Protein AF-E4V4R5-F1 (afdb_monomer)

Organism: Arthroderma gypseum (strain ATCC MYA-4604 / CBS 118893) (NCBI:txid535722)

pLDDT: mean 82.88, std 15.58, range [41.16, 97.81]

Nearest PDB structures (foldseek):
  3h6r-assembly3_B-2  TM=6.972E-01  e=1.744E-03  Clitocybe nebularis
  2y9x-assembly4_H  TM=7.126E-01  e=3.060E-03  Agaricus bisporus
  8ae4-assembly1_B  TM=6.959E-01  e=7.679E-03  Clitocybe nebularis
  5eha-assembly1_A  TM=6.562E-01  e=2.135E-02  Agaricus bisporus

Secondary structure (DSSP, 8-state):
--HHHHHHHHHHHHHHHHHT--EEEEEEETTT-PEEEE--TT--BEEEE--S--EEEEEESSTTT--EEEEEEEETTTTEEEEEE-SS--TTPBPEEESS-PPPEEEEEEETTEEEEEES--S-TTS-EEEEEEE-S-SSS--EEEEEEETTSSB--EEEEE-----

Sequence (167 aa):
MRVLLAFAFLASFASAAVESLHGPFTINSVVYGENMTLAGSNDEQIKFIGTTDSYWIIQSVARDAKPWHTIEKYSRITQQSHYINFKEHKAGEPATISTGAGSIFEFEYAGFAIFRFASIDHPDLKTKLYWTVKNNGTESQPDLYLALEPEGVGYQIFTVFNRPVIP

Radius of gyration: 16.15 Å; Cα contacts (8 Å, |Δi|>4): 374; chains: 1; bounding box: 38×58×41 Å

Foldseek 3Di:
DVVVVVVVVVVVCFVVVLLPQFFKKWKAQPVVRFTWDAPDDPGQFIWTHNDPPRIWGWDDPDRPPASKTWIWDQDPVVRFIWTWAFDQLDAPTFIGTDRPDHFMWGWGDPDPQKTWTWGPPHPDPVFTWTWAWDFPDDP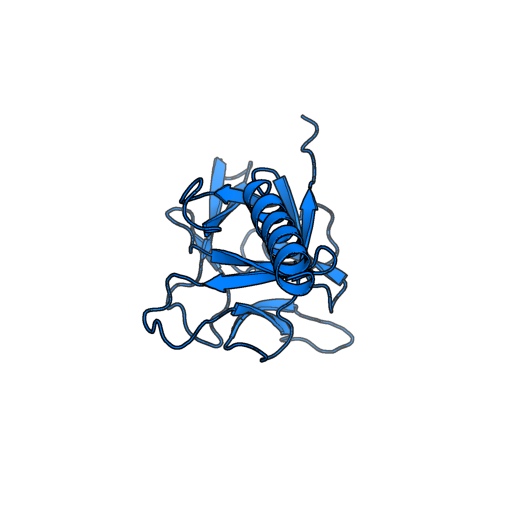VDTTTGIDTHTPPPHGGIIHIGDDDDDD

Solvent-accessible surface area (backbone atoms only — not comparable to full-atom values): 9209 Å² total; per-residue (Å²): 128,72,68,63,56,56,54,54,53,54,52,49,53,46,50,54,60,51,77,63,55,64,44,45,25,33,42,27,36,65,86,78,71,22,26,39,31,71,62,52,99,86,41,57,38,37,25,44,44,86,60,91,82,24,63,31,37,32,40,67,74,38,80,97,76,51,60,32,28,34,46,31,36,77,38,83,87,80,72,42,52,35,14,45,26,54,94,82,52,44,73,75,40,61,34,32,58,28,75,83,66,47,44,46,27,37,60,41,70,72,54,97,72,29,33,32,39,30,47,68,75,33,87,53,88,88,59,61,32,25,45,19,56,44,68,83,45,48,94,92,54,66,43,35,30,39,24,28,24,49,81,90,52,78,49,43,50,27,34,73,43,83,43,84,80,78,131

Mean predicted aligned error: 7.84 Å

Structure (mmCIF, N/CA/C/O backbone):
data_AF-E4V4R5-F1
#
_entry.id   AF-E4V4R5-F1
#
loop_
_atom_site.group_PDB
_atom_site.id
_atom_site.type_symbol
_atom_site.label_atom_id
_atom_site.label_alt_id
_atom_site.label_comp_id
_atom_site.label_asym_id
_atom_site.label_entity_id
_atom_site.label_seq_id
_atom_site.pdbx_PDB_ins_code
_atom_site.Cartn_x
_atom_site.Cartn_y
_atom_site.Cartn_z
_atom_site.occupancy
_atom_site.B_iso_or_equiv
_atom_site.auth_seq_id
_atom_site.auth_comp_id
_atom_site.auth_asym_id
_atom_site.auth_atom_id
_atom_site.pdbx_PDB_model_num
ATOM 1 N N . MET A 1 1 ? -1.072 -38.646 1.763 1.00 42.41 1 MET A N 1
ATOM 2 C CA . MET A 1 1 ? 0.086 -37.952 1.149 1.00 42.41 1 MET A CA 1
ATOM 3 C C . MET A 1 1 ? -0.212 -37.269 -0.203 1.00 42.41 1 MET A C 1
ATOM 5 O O . MET A 1 1 ? 0.713 -36.784 -0.830 1.00 42.41 1 MET A O 1
ATOM 9 N N . ARG A 1 2 ? -1.476 -37.164 -0.663 1.00 41.16 2 ARG A N 1
ATOM 10 C CA . ARG A 1 2 ? -1.838 -36.376 -1.869 1.00 41.16 2 ARG A CA 1
ATOM 11 C C . ARG A 1 2 ? -2.207 -34.918 -1.564 1.00 41.16 2 ARG A C 1
ATOM 13 O O . ARG A 1 2 ? -2.018 -34.051 -2.401 1.00 41.16 2 ARG A O 1
ATOM 20 N N . VAL A 1 3 ? -2.670 -34.654 -0.343 1.00 49.44 3 VAL A N 1
ATOM 21 C CA . VAL A 1 3 ? -3.079 -33.316 0.114 1.00 49.44 3 VAL A CA 1
ATOM 22 C C . VAL A 1 3 ? -1.869 -32.388 0.309 1.00 49.44 3 VAL A C 1
ATOM 24 O O . VAL A 1 3 ? -1.905 -31.248 -0.131 1.00 49.44 3 VAL A O 1
ATOM 27 N N . LEU A 1 4 ? -0.754 -32.889 0.857 1.00 43.44 4 LEU A N 1
ATOM 28 C CA . LEU A 1 4 ? 0.465 -32.096 1.099 1.00 43.44 4 LEU A CA 1
ATOM 29 C C . LEU A 1 4 ? 1.134 -31.567 -0.183 1.00 43.44 4 LEU A C 1
ATOM 31 O O . LEU A 1 4 ? 1.706 -30.482 -0.160 1.00 43.44 4 LEU A O 1
ATOM 35 N N . LEU A 1 5 ? 1.036 -32.293 -1.304 1.00 43.94 5 LEU A N 1
ATOM 36 C CA . LEU A 1 5 ? 1.638 -31.861 -2.570 1.00 43.94 5 LEU A CA 1
ATOM 37 C C . LEU A 1 5 ? 0.901 -30.654 -3.173 1.00 43.94 5 LEU A C 1
ATOM 39 O O . LEU A 1 5 ? 1.538 -29.749 -3.699 1.00 43.94 5 LEU A O 1
ATOM 43 N N . ALA A 1 6 ? -0.431 -30.617 -3.058 1.00 42.81 6 ALA A N 1
ATOM 44 C CA . ALA A 1 6 ? -1.233 -29.499 -3.553 1.00 42.81 6 ALA A CA 1
ATOM 45 C C . ALA A 1 6 ? -0.939 -28.205 -2.776 1.00 42.81 6 ALA A C 1
ATOM 47 O O . ALA A 1 6 ? -0.777 -27.153 -3.388 1.00 42.81 6 ALA A O 1
ATOM 48 N N . PHE A 1 7 ? -0.788 -28.294 -1.449 1.00 48.12 7 PHE A N 1
ATOM 49 C CA . PHE A 1 7 ? -0.413 -27.148 -0.613 1.00 48.12 7 PHE A CA 1
ATOM 50 C C . PHE A 1 7 ? 0.985 -26.610 -0.937 1.00 48.12 7 PHE A C 1
ATOM 52 O O . PHE A 1 7 ? 1.157 -25.398 -1.014 1.00 48.12 7 PHE A O 1
ATOM 59 N N . ALA A 1 8 ? 1.964 -27.486 -1.185 1.00 47.75 8 ALA A N 1
ATOM 60 C CA . ALA A 1 8 ? 3.309 -27.062 -1.573 1.00 47.75 8 ALA A CA 1
ATOM 61 C C . ALA A 1 8 ? 3.316 -26.320 -2.924 1.00 47.75 8 ALA A C 1
ATOM 63 O O . ALA A 1 8 ? 3.947 -25.271 -3.050 1.00 47.75 8 ALA A O 1
ATOM 64 N N . PHE A 1 9 ? 2.561 -26.811 -3.914 1.00 43.81 9 PHE A N 1
ATOM 65 C CA . PHE A 1 9 ? 2.410 -26.129 -5.204 1.00 43.81 9 PHE A CA 1
ATOM 66 C C . PHE A 1 9 ? 1.711 -24.768 -5.062 1.00 43.81 9 PHE A C 1
ATOM 68 O O . PHE A 1 9 ? 2.223 -23.776 -5.570 1.00 43.81 9 PHE A O 1
ATOM 75 N N . LEU A 1 10 ? 0.597 -24.684 -4.326 1.00 44.56 10 LEU A N 1
ATOM 76 C CA . LEU A 1 10 ? -0.119 -23.421 -4.079 1.00 44.56 10 LEU A CA 1
ATOM 77 C C . LEU A 1 10 ? 0.741 -22.384 -3.337 1.00 44.56 10 LEU A C 1
ATOM 79 O O . LEU A 1 10 ? 0.741 -21.214 -3.714 1.00 44.56 10 LEU A O 1
ATOM 83 N N . ALA A 1 11 ? 1.518 -22.811 -2.338 1.00 49.47 11 ALA A N 1
ATOM 84 C CA . ALA A 1 11 ? 2.440 -21.933 -1.619 1.00 49.47 11 ALA A CA 1
ATOM 85 C C . ALA A 1 11 ? 3.574 -21.406 -2.520 1.00 49.47 11 ALA A C 1
ATOM 87 O O . ALA A 1 11 ? 3.983 -20.255 -2.386 1.00 49.47 11 ALA A O 1
ATOM 88 N N . SER A 1 12 ? 4.033 -22.215 -3.481 1.00 44.81 12 SER A N 1
ATOM 89 C CA . SER A 1 12 ? 5.073 -21.819 -4.440 1.00 44.81 12 SER A CA 1
ATOM 90 C C . SER A 1 12 ? 4.582 -20.727 -5.394 1.00 44.81 12 SER A C 1
ATOM 92 O O . SER A 1 12 ? 5.313 -19.781 -5.672 1.00 44.81 12 SER A O 1
ATOM 94 N N . PHE A 1 13 ? 3.326 -20.807 -5.850 1.00 50.75 13 PHE A N 1
ATOM 95 C CA . PHE A 1 13 ? 2.728 -19.755 -6.681 1.00 50.75 13 PHE A CA 1
ATOM 96 C C . PHE A 1 13 ? 2.506 -18.453 -5.907 1.00 50.75 13 PHE A C 1
ATOM 98 O O . PHE A 1 13 ? 2.695 -17.383 -6.477 1.00 50.75 13 PHE A O 1
ATOM 105 N N . ALA A 1 14 ? 2.150 -18.531 -4.620 1.00 53.12 14 ALA A N 1
ATOM 106 C CA . ALA A 1 14 ? 2.009 -17.350 -3.772 1.00 53.12 14 ALA A CA 1
ATOM 107 C C . ALA A 1 14 ? 3.359 -16.645 -3.529 1.00 53.12 14 ALA A C 1
ATOM 109 O O . ALA A 1 14 ? 3.422 -15.425 -3.650 1.00 53.12 14 ALA A O 1
ATOM 110 N N . SER A 1 15 ? 4.440 -17.395 -3.261 1.00 54.03 15 SER A N 1
ATOM 111 C CA . SER A 1 15 ? 5.792 -16.824 -3.088 1.00 54.03 15 SER A CA 1
ATOM 112 C C . SER A 1 15 ? 6.318 -16.218 -4.391 1.00 54.03 15 SER A C 1
ATOM 114 O O . SER A 1 15 ? 6.706 -15.054 -4.421 1.00 54.03 15 SER A O 1
ATOM 116 N N . ALA A 1 16 ? 6.235 -16.962 -5.500 1.00 55.34 16 ALA A N 1
ATOM 117 C CA . ALA A 1 16 ? 6.734 -16.511 -6.799 1.00 55.34 16 ALA A CA 1
ATOM 118 C C . ALA A 1 16 ? 5.969 -15.292 -7.344 1.00 55.34 16 ALA A C 1
ATOM 120 O O . ALA A 1 16 ? 6.565 -14.411 -7.966 1.00 55.34 16 ALA A O 1
ATOM 121 N N . ALA A 1 17 ? 4.654 -15.215 -7.100 1.00 57.25 17 ALA A N 1
ATOM 122 C CA . ALA A 1 17 ? 3.860 -14.052 -7.484 1.00 57.25 17 ALA A CA 1
ATOM 123 C C . ALA A 1 17 ? 4.368 -12.778 -6.800 1.00 57.25 17 ALA A C 1
ATOM 125 O O . ALA A 1 17 ? 4.418 -11.734 -7.443 1.00 57.25 17 ALA A O 1
ATOM 126 N N . VAL A 1 18 ? 4.786 -12.869 -5.536 1.00 57.84 18 VAL A N 1
ATOM 127 C CA . VAL A 1 18 ? 5.249 -11.715 -4.761 1.00 57.84 18 VAL A CA 1
ATOM 128 C C . VAL A 1 18 ? 6.723 -11.389 -5.024 1.00 57.84 18 VAL A C 1
ATOM 130 O O . VAL A 1 18 ? 7.055 -10.220 -5.181 1.00 57.84 18 VAL A O 1
ATOM 133 N N . GLU A 1 19 ? 7.593 -12.391 -5.175 1.00 57.31 19 GLU A N 1
ATOM 134 C CA . GLU A 1 19 ? 9.016 -12.205 -5.529 1.00 57.31 19 GLU A CA 1
ATOM 135 C C . GLU A 1 19 ? 9.209 -11.502 -6.886 1.00 57.31 19 GLU A C 1
ATOM 137 O O . GLU A 1 19 ? 10.232 -10.861 -7.124 1.00 57.31 19 GLU A O 1
ATOM 142 N N . SER A 1 20 ? 8.208 -11.573 -7.770 1.00 63.12 20 SER A N 1
ATOM 143 C CA . SER A 1 20 ? 8.215 -10.896 -9.073 1.00 63.12 20 SER A CA 1
ATOM 144 C C . SER A 1 20 ? 7.746 -9.430 -9.049 1.00 63.12 20 SER A C 1
ATOM 146 O O . SER A 1 20 ? 7.795 -8.760 -10.084 1.00 63.12 20 SER A O 1
ATOM 148 N N . LEU A 1 21 ? 7.308 -8.900 -7.898 1.00 73.75 21 LEU A N 1
ATOM 149 C CA . LEU A 1 21 ? 6.786 -7.532 -7.773 1.00 73.75 21 LEU A CA 1
ATOM 150 C C . LEU A 1 21 ? 7.909 -6.511 -7.588 1.00 73.75 21 LEU A C 1
ATOM 152 O O . LEU A 1 21 ? 8.061 -5.875 -6.547 1.00 73.75 21 LEU A O 1
ATOM 156 N N . HIS A 1 22 ? 8.691 -6.327 -8.647 1.00 82.88 22 HIS A N 1
ATOM 157 C CA . HIS A 1 22 ? 9.680 -5.264 -8.735 1.00 82.88 22 HIS A CA 1
ATOM 158 C C . HIS A 1 22 ? 9.496 -4.453 -10.017 1.00 82.88 22 HIS A C 1
ATOM 160 O O . HIS A 1 22 ? 9.482 -5.011 -11.114 1.00 82.88 22 HIS A O 1
ATOM 166 N N . GLY A 1 23 ? 9.364 -3.132 -9.879 1.00 87.56 23 GLY A N 1
ATOM 167 C CA . GLY A 1 23 ? 9.203 -2.217 -11.010 1.00 87.56 23 GLY A CA 1
ATOM 168 C C . GLY A 1 23 ? 7.894 -1.420 -10.982 1.00 87.56 23 GLY A C 1
ATOM 169 O O . GLY A 1 23 ? 7.338 -1.207 -9.906 1.00 87.56 23 GLY A O 1
ATOM 170 N N . PRO A 1 24 ? 7.438 -0.910 -12.139 1.00 90.25 24 PRO A N 1
ATOM 171 C CA . PRO A 1 24 ? 6.273 -0.038 -12.231 1.00 90.25 24 PRO A CA 1
ATOM 172 C C . PRO A 1 24 ? 4.954 -0.820 -12.253 1.00 90.25 24 PRO A C 1
ATOM 174 O O . PRO A 1 24 ? 4.710 -1.640 -13.137 1.00 90.25 24 PRO A O 1
ATOM 177 N N . PHE A 1 25 ? 4.062 -0.508 -11.317 1.00 91.25 25 PHE A N 1
ATOM 178 C CA . PHE A 1 25 ? 2.751 -1.135 -11.195 1.00 91.25 25 PHE A CA 1
ATOM 179 C C . PHE A 1 25 ? 1.646 -0.114 -10.955 1.00 91.25 25 PHE A C 1
ATOM 181 O O . PHE A 1 25 ? 1.844 0.901 -10.294 1.00 91.25 25 PHE A O 1
ATOM 188 N N . THR A 1 26 ? 0.449 -0.416 -11.443 1.00 91.75 26 THR A N 1
ATOM 189 C CA . THR A 1 26 ? -0.783 0.220 -10.977 1.00 91.75 26 THR A CA 1
ATOM 190 C C . THR A 1 26 ? -1.372 -0.617 -9.852 1.00 91.75 26 THR A C 1
ATOM 192 O O . THR A 1 26 ? -1.497 -1.834 -9.986 1.00 91.75 26 THR A O 1
ATOM 195 N N . ILE A 1 27 ? -1.745 0.042 -8.757 1.00 93.94 27 ILE A N 1
ATOM 196 C CA . ILE A 1 27 ? -2.428 -0.577 -7.619 1.00 93.94 27 ILE A CA 1
ATOM 197 C C . ILE A 1 27 ? -3.877 -0.101 -7.636 1.00 93.94 27 ILE A C 1
ATOM 199 O O . ILE A 1 27 ? -4.134 1.101 -7.677 1.00 93.94 27 ILE A O 1
ATOM 203 N N . ASN A 1 28 ? -4.818 -1.036 -7.629 1.00 94.56 28 ASN A N 1
ATOM 204 C CA . ASN A 1 28 ? -6.241 -0.758 -7.780 1.00 94.56 28 ASN A CA 1
ATOM 205 C C . ASN A 1 28 ? -7.032 -1.329 -6.602 1.00 94.56 28 ASN A C 1
ATOM 207 O O . ASN A 1 28 ? -6.764 -2.444 -6.150 1.00 94.56 28 ASN A O 1
ATOM 211 N N . SER A 1 29 ? -8.007 -0.567 -6.106 1.00 94.50 29 SER A N 1
ATOM 212 C CA . SER A 1 29 ? -8.966 -1.073 -5.128 1.00 94.50 29 SER A CA 1
ATOM 213 C C . SER A 1 29 ? -9.963 -1.991 -5.823 1.00 94.50 29 SER A C 1
ATOM 215 O O . SER A 1 29 ? -10.766 -1.521 -6.621 1.00 94.50 29 SER A O 1
ATOM 217 N N . VAL A 1 30 ? -9.981 -3.279 -5.467 1.00 93.19 30 VAL A N 1
ATOM 218 C CA . VAL A 1 30 ? -10.900 -4.251 -6.095 1.00 93.19 30 VAL A CA 1
ATOM 219 C C . VAL A 1 30 ? -12.365 -3.858 -5.902 1.00 93.19 30 VAL A C 1
ATOM 221 O O . VAL A 1 30 ? -13.198 -4.125 -6.759 1.00 93.19 30 VAL A O 1
ATOM 224 N N . VAL A 1 31 ? -12.680 -3.224 -4.773 1.00 92.12 31 VAL A N 1
ATOM 225 C CA . VAL A 1 31 ? -14.057 -2.881 -4.403 1.00 92.12 31 VAL A CA 1
ATOM 226 C C . VAL A 1 31 ? -14.561 -1.669 -5.172 1.00 92.12 31 VAL A C 1
ATOM 228 O O . VAL A 1 31 ? -15.682 -1.689 -5.670 1.00 92.12 31 VAL A O 1
ATOM 231 N N . TYR A 1 32 ? -13.744 -0.620 -5.267 1.00 91.31 32 TYR A N 1
ATOM 232 C CA . TYR A 1 32 ? -14.151 0.620 -5.925 1.00 91.31 32 TYR A CA 1
ATOM 233 C C . TYR A 1 32 ? -13.800 0.649 -7.414 1.00 91.31 32 TYR A C 1
ATOM 235 O O . TYR A 1 32 ? -14.332 1.473 -8.145 1.00 91.31 32 TYR A O 1
ATOM 243 N N . GLY A 1 33 ? -12.910 -0.231 -7.877 1.00 90.75 33 GLY A N 1
ATOM 244 C CA . GLY A 1 33 ? -12.404 -0.217 -9.248 1.00 90.75 33 GLY A CA 1
ATOM 245 C C . GLY A 1 33 ? -11.476 0.962 -9.545 1.00 90.75 33 GLY A C 1
ATOM 246 O O . GLY A 1 33 ? -11.079 1.144 -10.693 1.00 90.75 33 GLY A O 1
ATOM 247 N N . GLU A 1 34 ? -11.082 1.729 -8.527 1.00 92.19 34 GLU A N 1
ATOM 248 C CA . GLU A 1 34 ? -10.309 2.963 -8.668 1.00 92.19 34 GLU A CA 1
ATOM 249 C C . GLU A 1 34 ? -8.809 2.755 -8.424 1.00 92.19 34 GLU A C 1
ATOM 251 O O . GLU A 1 34 ? -8.391 1.921 -7.612 1.00 92.19 34 GLU A O 1
ATOM 256 N N . ASN A 1 35 ? -7.980 3.539 -9.121 1.00 93.19 35 ASN A N 1
ATOM 257 C CA . ASN A 1 35 ? -6.525 3.415 -9.068 1.00 93.19 35 ASN A CA 1
ATOM 258 C C . ASN A 1 35 ? -5.908 4.310 -7.995 1.00 93.19 35 ASN A C 1
ATOM 260 O O . ASN A 1 35 ? -6.282 5.468 -7.838 1.00 93.19 35 ASN A O 1
ATOM 264 N N . MET A 1 36 ? -4.892 3.797 -7.312 1.00 93.62 36 MET A N 1
ATOM 265 C CA . MET A 1 36 ? -4.135 4.553 -6.326 1.00 93.62 36 MET A CA 1
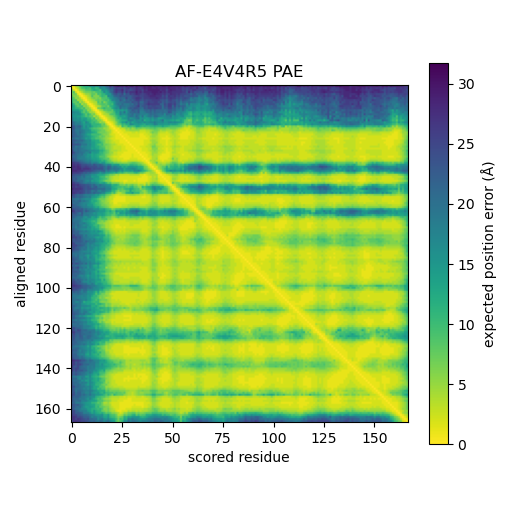ATOM 266 C C . MET A 1 36 ? -3.309 5.666 -6.988 1.00 93.62 36 MET A C 1
ATOM 268 O O . MET A 1 36 ? -2.543 5.426 -7.925 1.00 93.62 36 MET A O 1
ATOM 272 N N . THR A 1 37 ? -3.415 6.885 -6.470 1.00 90.94 37 THR A N 1
ATOM 273 C CA . THR A 1 37 ? -2.727 8.084 -6.960 1.00 90.94 37 THR A CA 1
ATOM 274 C C . THR A 1 37 ? -2.413 9.048 -5.813 1.00 90.94 37 THR A C 1
ATOM 276 O O . THR A 1 37 ? -2.913 8.907 -4.699 1.00 90.94 37 THR A O 1
ATOM 279 N N . LEU A 1 38 ? -1.583 10.049 -6.095 1.00 87.69 38 LEU A N 1
ATOM 280 C CA . LEU A 1 38 ? -1.430 11.227 -5.244 1.00 87.69 38 LEU A CA 1
ATOM 281 C C . LEU A 1 38 ? -2.619 12.166 -5.442 1.00 87.69 38 LEU A C 1
ATOM 283 O O . LEU A 1 38 ? -3.128 12.291 -6.560 1.00 87.69 38 LEU A O 1
ATOM 287 N N . ALA A 1 39 ? -3.019 12.853 -4.378 1.00 78.94 39 ALA A N 1
ATOM 288 C CA . ALA A 1 39 ? -4.157 13.766 -4.364 1.00 78.94 39 ALA A CA 1
ATOM 289 C C . ALA A 1 39 ? -3.942 15.105 -5.114 1.00 78.94 39 ALA A C 1
ATOM 291 O O . ALA A 1 39 ? -4.808 15.977 -5.104 1.00 78.94 39 ALA A O 1
ATOM 292 N N . GLY A 1 40 ? -2.835 15.257 -5.845 1.00 68.56 40 GLY A N 1
ATOM 293 C CA . GLY A 1 40 ? -2.508 16.447 -6.634 1.00 68.56 40 GLY A CA 1
ATOM 294 C C . GLY A 1 40 ? -1.305 17.199 -6.068 1.00 68.56 40 GLY A C 1
ATOM 295 O O . GLY A 1 40 ? -0.628 16.727 -5.165 1.00 68.56 40 GLY A O 1
ATOM 296 N N . SER A 1 41 ? -1.003 18.371 -6.627 1.00 56.25 41 SER A N 1
ATOM 297 C CA . SER A 1 41 ? 0.283 19.064 -6.437 1.00 56.25 41 SER A CA 1
ATOM 298 C C . SER A 1 41 ? 0.572 19.580 -5.021 1.00 56.25 41 SER A C 1
ATOM 300 O O . SER A 1 41 ? 1.723 19.894 -4.740 1.00 56.25 41 SER A O 1
ATOM 302 N N . ASN A 1 42 ? -0.438 19.675 -4.150 1.00 56.19 42 ASN A N 1
ATOM 303 C CA . ASN A 1 42 ? -0.312 20.234 -2.795 1.00 56.19 42 ASN A CA 1
ATOM 304 C C . ASN A 1 42 ? -0.852 19.304 -1.700 1.00 56.19 42 ASN A C 1
ATOM 306 O O . ASN A 1 42 ? -0.890 19.707 -0.540 1.00 56.19 42 ASN A O 1
ATOM 310 N N . ASP A 1 43 ? -1.332 18.116 -2.063 1.00 63.62 43 ASP A N 1
ATOM 311 C CA . ASP A 1 43 ? -1.953 17.194 -1.120 1.00 63.62 43 ASP A CA 1
ATOM 312 C C . ASP A 1 43 ? -1.062 15.957 -0.981 1.00 63.62 43 ASP A C 1
ATOM 314 O O . ASP A 1 43 ? -0.787 15.242 -1.947 1.00 63.62 43 ASP A O 1
ATOM 318 N N . GLU A 1 44 ? -0.557 15.760 0.235 1.00 78.56 44 GLU A N 1
ATOM 319 C CA . GLU A 1 44 ? 0.336 14.661 0.597 1.00 78.56 44 GLU A CA 1
ATOM 320 C C . GLU A 1 44 ? -0.414 13.331 0.745 1.00 78.56 44 GLU A C 1
ATOM 322 O O . GLU A 1 44 ? 0.212 12.302 0.991 1.00 78.56 44 GLU A O 1
ATOM 327 N N . GLN A 1 45 ? -1.741 13.332 0.607 1.00 87.69 45 GLN A N 1
ATOM 328 C CA . GLN A 1 45 ? -2.573 12.157 0.799 1.00 87.69 45 GLN A CA 1
ATOM 329 C C . GLN A 1 45 ? -2.557 11.205 -0.407 1.00 87.69 45 GLN A C 1
ATOM 331 O O . GLN A 1 45 ? -2.540 11.604 -1.578 1.00 87.69 45 GLN A O 1
ATOM 336 N N . ILE A 1 46 ? -2.647 9.909 -0.105 1.00 92.38 46 ILE A N 1
ATOM 337 C CA . ILE A 1 46 ? -2.881 8.854 -1.095 1.00 92.38 46 ILE A CA 1
ATOM 338 C C . ILE A 1 46 ? -4.384 8.672 -1.319 1.00 92.38 46 ILE A C 1
ATOM 340 O O . ILE A 1 46 ? -5.123 8.353 -0.381 1.00 92.38 46 ILE A O 1
ATOM 344 N N . LYS A 1 47 ? -4.827 8.821 -2.570 1.00 93.00 47 LYS A N 1
ATOM 345 C CA . LYS A 1 47 ? -6.232 8.699 -2.985 1.00 93.00 47 LYS A CA 1
ATOM 346 C C . LYS A 1 47 ? -6.450 7.596 -4.011 1.00 93.00 47 LYS A C 1
ATOM 348 O O . LYS A 1 47 ? -5.503 7.136 -4.643 1.00 93.00 47 LYS A O 1
ATOM 353 N N . PHE A 1 48 ? -7.706 7.197 -4.193 1.00 92.94 48 PHE A N 1
ATOM 354 C CA . PHE A 1 48 ? -8.116 6.269 -5.249 1.00 92.94 48 PHE A CA 1
ATOM 355 C C . PHE A 1 48 ? -9.038 6.973 -6.245 1.00 92.94 48 PHE A C 1
ATOM 357 O O . PHE A 1 48 ? -10.137 7.383 -5.885 1.00 92.94 48 PHE A O 1
ATOM 364 N N . ILE A 1 49 ? -8.564 7.148 -7.482 1.00 88.56 49 ILE A N 1
ATOM 365 C CA . ILE A 1 49 ? -9.249 7.893 -8.547 1.00 88.56 49 ILE A CA 1
ATOM 366 C C . ILE A 1 49 ? -8.966 7.215 -9.899 1.00 88.56 49 ILE A C 1
ATOM 368 O O . ILE A 1 49 ? -7.871 6.698 -10.126 1.00 88.56 49 ILE A O 1
ATOM 372 N N . GLY A 1 50 ? -9.914 7.273 -10.834 1.00 77.25 50 GLY A N 1
ATOM 373 C CA . GLY A 1 50 ? -9.864 6.615 -12.147 1.00 77.25 50 GLY A CA 1
ATOM 374 C C . GLY A 1 50 ? -8.921 7.266 -13.159 1.00 77.25 50 GLY A C 1
ATOM 375 O O . GLY A 1 50 ? -9.196 7.278 -14.357 1.00 77.25 50 GLY A O 1
ATOM 376 N N . THR A 1 51 ? -7.826 7.868 -12.697 1.00 69.12 51 THR A N 1
ATOM 377 C CA . THR A 1 51 ? -6.884 8.592 -13.550 1.00 69.12 51 THR A CA 1
ATOM 378 C C . THR A 1 51 ? -5.855 7.663 -14.193 1.00 69.12 51 THR A C 1
ATOM 380 O O . THR A 1 51 ? -5.589 6.539 -13.751 1.00 69.12 51 THR A O 1
ATOM 383 N N . THR A 1 52 ? -5.246 8.169 -15.267 1.00 61.78 52 THR A N 1
ATOM 384 C CA . THR A 1 52 ? -4.240 7.469 -16.067 1.00 61.78 52 THR A CA 1
ATOM 385 C C . THR A 1 52 ? -2.810 7.642 -15.554 1.00 61.78 52 THR A C 1
ATOM 387 O O . THR A 1 52 ? -1.930 6.976 -16.084 1.00 61.78 52 THR A O 1
ATOM 390 N N . ASP A 1 53 ? -2.520 8.485 -14.560 1.00 67.69 53 ASP A N 1
ATOM 391 C CA . ASP A 1 53 ? -1.166 8.637 -13.986 1.00 67.69 53 ASP A CA 1
ATOM 392 C C . ASP A 1 53 ? -1.049 7.971 -12.604 1.00 67.69 53 ASP A C 1
ATOM 394 O O . ASP A 1 53 ? -0.807 8.601 -11.576 1.00 67.69 53 ASP A O 1
ATOM 398 N N . SER A 1 54 ? -1.263 6.661 -12.575 1.00 75.31 54 SER A N 1
ATOM 399 C CA . SER A 1 54 ? -1.442 5.881 -11.346 1.00 75.31 54 SER A CA 1
ATOM 400 C C . SER A 1 54 ? -0.385 4.793 -11.149 1.00 75.31 54 SER A C 1
ATOM 402 O O . SER A 1 54 ? -0.658 3.766 -10.527 1.00 75.31 54 SER A O 1
ATOM 404 N N . TYR A 1 55 ? 0.809 4.965 -11.727 1.00 87.19 55 TYR A N 1
ATOM 405 C CA . TYR A 1 55 ? 1.878 3.991 -11.520 1.00 87.19 55 TYR A CA 1
ATOM 406 C C . TYR A 1 55 ? 2.730 4.335 -10.299 1.00 87.19 55 TYR A C 1
ATOM 408 O O . TYR A 1 55 ? 3.016 5.500 -10.013 1.00 87.19 55 TYR A O 1
ATOM 416 N N . TRP A 1 56 ? 3.146 3.277 -9.622 1.00 91.50 56 TRP A N 1
ATOM 417 C CA . TRP A 1 56 ? 3.990 3.257 -8.444 1.00 91.50 56 TRP A CA 1
ATOM 418 C C . TRP A 1 56 ? 5.130 2.279 -8.693 1.00 91.50 56 TRP A C 1
ATOM 420 O O . TRP A 1 56 ? 4.935 1.237 -9.316 1.00 91.50 56 TRP A O 1
ATOM 430 N N . ILE A 1 57 ? 6.327 2.612 -8.235 1.00 92.69 57 ILE A N 1
ATOM 431 C CA . ILE A 1 57 ? 7.466 1.706 -8.258 1.00 92.69 57 ILE A CA 1
ATOM 432 C C . ILE A 1 57 ? 7.441 0.887 -6.971 1.00 92.69 57 ILE A C 1
ATOM 434 O O . ILE A 1 57 ? 7.455 1.441 -5.874 1.00 92.69 57 ILE A O 1
ATOM 438 N N . ILE A 1 58 ? 7.406 -0.434 -7.118 1.00 92.88 58 ILE A N 1
ATOM 439 C CA . ILE A 1 58 ? 7.488 -1.382 -6.008 1.00 92.88 58 ILE A CA 1
ATOM 440 C C . ILE A 1 58 ? 8.926 -1.896 -5.930 1.00 92.88 58 ILE A C 1
ATOM 442 O O . ILE A 1 58 ? 9.493 -2.368 -6.925 1.00 92.88 58 ILE A O 1
ATOM 446 N N . GLN A 1 59 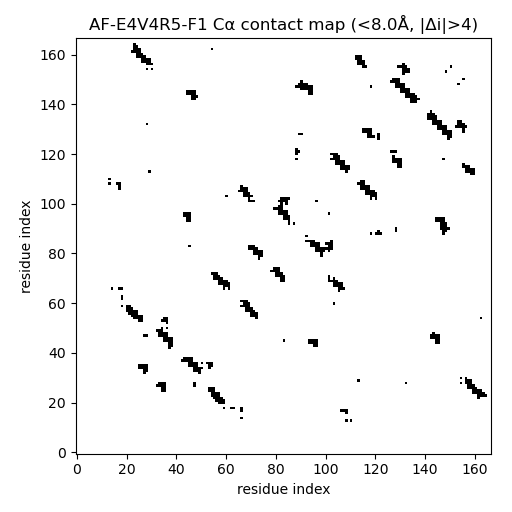? 9.535 -1.781 -4.752 1.00 91.06 59 GLN A N 1
ATOM 447 C CA . GLN A 1 59 ? 10.906 -2.213 -4.503 1.00 91.06 59 GLN A CA 1
ATOM 448 C C . GLN A 1 59 ? 10.955 -3.223 -3.358 1.00 91.06 59 GLN A C 1
ATOM 450 O O . GLN A 1 59 ? 10.428 -2.974 -2.279 1.00 91.06 59 GLN A O 1
ATOM 455 N N . SER A 1 60 ? 11.619 -4.359 -3.582 1.00 89.12 60 SER A N 1
ATOM 456 C CA . SER A 1 60 ? 11.858 -5.358 -2.536 1.00 89.12 60 SER A CA 1
ATOM 457 C C . SER A 1 60 ? 12.930 -4.867 -1.562 1.00 89.12 60 SER A C 1
ATOM 459 O O . SER A 1 60 ? 14.052 -4.567 -1.975 1.00 89.12 60 SER A O 1
ATOM 461 N N . VAL A 1 61 ? 12.614 -4.875 -0.266 1.00 86.00 61 VAL A N 1
ATOM 462 C CA . VAL A 1 61 ? 13.527 -4.477 0.821 1.00 86.00 61 VAL A CA 1
ATOM 463 C C . VAL A 1 61 ? 14.403 -5.645 1.272 1.00 86.00 61 VAL A C 1
ATOM 465 O O . VAL A 1 61 ? 15.594 -5.473 1.514 1.00 86.00 61 VAL A O 1
ATOM 468 N N . ALA A 1 62 ? 13.838 -6.851 1.347 1.00 73.25 62 ALA A N 1
ATOM 469 C CA . ALA A 1 62 ? 14.535 -8.053 1.800 1.00 73.25 62 ALA A CA 1
ATOM 470 C C . ALA A 1 62 ? 14.407 -9.160 0.750 1.00 73.25 62 ALA A C 1
ATOM 472 O O . ALA A 1 62 ? 13.558 -10.043 0.873 1.00 73.25 62 ALA A O 1
ATOM 473 N N . ARG A 1 63 ? 15.251 -9.094 -0.293 1.00 63.41 63 ARG A N 1
ATOM 474 C CA . ARG A 1 63 ? 15.269 -10.118 -1.350 1.00 63.41 63 ARG A CA 1
ATOM 475 C C . ARG A 1 63 ? 15.424 -11.503 -0.713 1.00 63.41 63 ARG A C 1
ATOM 477 O O . ARG A 1 63 ? 16.273 -11.688 0.157 1.00 63.41 63 ARG A O 1
ATOM 484 N N . ASP A 1 64 ? 14.564 -12.430 -1.121 1.00 65.50 64 ASP A N 1
ATOM 485 C CA . ASP A 1 64 ? 14.621 -13.866 -0.808 1.00 65.50 64 ASP A CA 1
ATOM 486 C C . ASP A 1 64 ? 14.345 -14.278 0.656 1.00 65.50 64 ASP A C 1
ATOM 488 O O . ASP A 1 64 ? 14.363 -15.467 0.972 1.00 65.50 64 ASP A O 1
ATOM 492 N N . ALA A 1 65 ? 14.057 -13.332 1.562 1.00 72.25 65 ALA A N 1
ATOM 493 C CA . ALA A 1 65 ? 13.787 -13.630 2.976 1.00 72.25 65 ALA A CA 1
ATOM 494 C C . ALA A 1 65 ? 12.320 -13.421 3.367 1.00 72.25 65 ALA A C 1
ATOM 496 O O . ALA A 1 65 ? 11.736 -14.238 4.089 1.00 72.25 65 ALA A O 1
ATOM 497 N N . LYS A 1 66 ? 11.730 -12.305 2.924 1.00 82.31 66 LYS A N 1
ATOM 498 C CA . LYS A 1 66 ? 10.350 -11.922 3.227 1.00 82.31 66 LYS A CA 1
ATOM 499 C C . LYS A 1 66 ? 9.753 -11.105 2.081 1.00 82.31 66 LYS A C 1
ATOM 501 O O . LYS A 1 66 ? 10.488 -10.346 1.456 1.00 82.31 66 LYS A O 1
ATOM 506 N N . PRO A 1 67 ? 8.431 -11.187 1.850 1.00 86.81 67 PRO A N 1
ATOM 507 C CA . PRO A 1 67 ? 7.738 -10.398 0.832 1.00 86.81 67 PRO A CA 1
ATOM 508 C C . PRO A 1 67 ? 7.562 -8.923 1.249 1.00 86.81 67 PRO A C 1
ATOM 510 O O . PRO A 1 67 ? 6.460 -8.375 1.222 1.00 86.81 67 PRO A O 1
ATOM 513 N N . TRP A 1 68 ? 8.645 -8.277 1.680 1.00 91.50 68 TRP A N 1
ATOM 514 C CA . TRP A 1 68 ? 8.653 -6.919 2.216 1.00 91.50 68 TRP A CA 1
ATOM 515 C C . TRP A 1 68 ? 9.057 -5.905 1.161 1.00 91.50 68 TRP A C 1
ATOM 517 O O . TRP A 1 68 ? 10.119 -6.027 0.545 1.00 91.50 68 TRP A O 1
ATOM 527 N N . HIS A 1 69 ? 8.231 -4.878 1.003 1.00 92.81 69 HIS A N 1
ATOM 528 C CA . HIS A 1 69 ? 8.376 -3.906 -0.065 1.00 92.81 69 HIS A CA 1
ATOM 529 C C . HIS A 1 69 ? 8.176 -2.481 0.433 1.00 92.81 69 HIS A C 1
ATOM 531 O O . HIS A 1 69 ? 7.368 -2.225 1.326 1.00 92.81 69 HIS A O 1
ATOM 537 N N . THR A 1 70 ? 8.876 -1.552 -0.206 1.00 94.12 70 THR A N 1
ATOM 538 C CA . THR A 1 70 ? 8.540 -0.128 -0.207 1.00 94.12 70 THR A CA 1
ATOM 539 C C . THR A 1 70 ? 7.855 0.213 -1.523 1.00 94.12 70 THR A C 1
ATOM 541 O O . THR A 1 70 ? 8.025 -0.466 -2.543 1.00 94.12 70 THR A O 1
ATOM 544 N N . ILE A 1 71 ? 7.039 1.262 -1.493 1.00 94.81 71 ILE A N 1
ATOM 545 C CA . ILE A 1 71 ? 6.260 1.707 -2.646 1.00 94.81 71 ILE A CA 1
ATOM 546 C C . ILE A 1 71 ? 6.485 3.207 -2.800 1.00 94.81 71 ILE A C 1
ATOM 548 O O . ILE A 1 71 ? 6.245 3.975 -1.865 1.00 94.81 71 ILE A O 1
ATOM 552 N N . GLU A 1 72 ? 6.960 3.617 -3.971 1.00 93.00 72 GLU A N 1
ATOM 553 C CA . GLU A 1 72 ? 7.323 5.003 -4.259 1.00 93.00 72 GLU A CA 1
ATOM 554 C C . GLU A 1 72 ? 6.738 5.496 -5.585 1.00 93.00 72 GLU A C 1
ATOM 556 O O . GLU A 1 72 ? 6.414 4.721 -6.483 1.00 93.00 72 GLU A O 1
ATOM 561 N N . LYS A 1 73 ? 6.640 6.813 -5.738 1.00 89.38 73 LYS A N 1
ATOM 562 C CA . LYS A 1 73 ? 6.356 7.480 -7.005 1.00 89.38 73 LYS A CA 1
ATOM 563 C C . LYS A 1 73 ? 7.403 8.562 -7.240 1.00 89.38 73 LYS A C 1
ATOM 565 O O . LYS A 1 73 ? 7.606 9.430 -6.395 1.00 89.38 73 LYS A O 1
ATOM 570 N N . TYR A 1 74 ? 8.065 8.522 -8.394 1.00 84.75 74 TYR A N 1
ATOM 571 C CA . TYR A 1 74 ? 9.045 9.540 -8.768 1.00 84.75 74 TYR A CA 1
ATOM 572 C C . TYR A 1 74 ? 8.355 10.754 -9.394 1.00 84.75 74 TYR A C 1
ATOM 574 O O . TYR A 1 74 ? 7.674 10.637 -10.416 1.00 84.75 74 TYR A O 1
ATOM 582 N N . SER A 1 75 ? 8.562 11.932 -8.812 1.00 80.94 75 SER A N 1
ATOM 583 C CA . SER A 1 75 ? 8.107 13.197 -9.379 1.00 80.94 75 SER A CA 1
ATOM 584 C C . SER A 1 75 ? 9.193 13.788 -10.269 1.00 80.94 75 SER A C 1
ATOM 586 O O . SER A 1 75 ? 10.259 14.191 -9.806 1.00 80.94 75 SER A O 1
ATOM 588 N N . ARG A 1 76 ? 8.903 13.908 -11.570 1.00 76.19 76 ARG A N 1
ATOM 589 C CA . ARG A 1 76 ? 9.810 14.571 -12.524 1.00 76.19 76 ARG A CA 1
ATOM 590 C C . ARG A 1 76 ? 9.939 16.079 -12.274 1.00 76.19 76 ARG A C 1
ATOM 592 O O . ARG A 1 76 ? 10.931 16.669 -12.683 1.00 76.19 76 ARG A O 1
ATOM 599 N N . ILE A 1 77 ? 8.949 16.695 -11.621 1.00 78.38 77 ILE A N 1
ATOM 600 C CA . ILE A 1 77 ? 8.918 18.140 -11.344 1.00 78.38 77 ILE A CA 1
ATOM 601 C C . ILE A 1 77 ? 9.871 18.482 -10.198 1.00 78.38 77 ILE A C 1
ATOM 603 O O . ILE A 1 77 ? 10.680 19.396 -10.317 1.00 78.38 77 ILE A O 1
ATOM 607 N N . THR A 1 78 ? 9.788 17.734 -9.097 1.00 79.12 78 THR A N 1
ATOM 608 C CA . THR A 1 78 ? 10.612 17.957 -7.898 1.00 79.12 78 THR A CA 1
ATOM 609 C C . THR A 1 78 ? 11.922 17.170 -7.930 1.00 79.12 78 THR A C 1
ATOM 611 O O . THR A 1 78 ? 12.788 17.410 -7.097 1.00 79.12 78 THR A O 1
ATOM 614 N N . GLN A 1 79 ? 12.078 16.252 -8.892 1.00 83.81 79 GLN A N 1
ATOM 615 C CA . GLN A 1 79 ? 13.195 15.307 -9.004 1.00 83.81 79 GLN A CA 1
ATOM 616 C C . GLN A 1 79 ? 13.395 14.447 -7.748 1.00 83.81 79 GLN A C 1
ATOM 618 O O . GLN A 1 79 ? 14.515 14.061 -7.415 1.00 83.81 79 GLN A O 1
ATOM 623 N N . GLN A 1 80 ? 12.303 14.142 -7.051 1.00 86.62 80 GLN A N 1
ATOM 624 C CA . GLN A 1 80 ? 12.308 13.395 -5.797 1.00 86.62 80 GLN A CA 1
ATOM 625 C C . GLN A 1 80 ? 11.407 12.164 -5.887 1.00 86.62 80 GLN A C 1
ATOM 627 O O . GLN A 1 80 ? 10.372 12.173 -6.561 1.00 86.62 80 GLN A O 1
ATOM 632 N N . SER A 1 81 ? 11.808 11.111 -5.176 1.00 89.88 81 SER A N 1
ATOM 633 C CA . SER A 1 81 ? 10.934 9.983 -4.865 1.00 89.88 81 SER A CA 1
ATOM 634 C C . SER A 1 81 ? 10.024 10.346 -3.700 1.00 89.88 81 SER A C 1
ATOM 636 O O . SER A 1 81 ? 10.477 10.868 -2.682 1.00 89.88 81 SER A O 1
ATOM 638 N N . HIS A 1 82 ? 8.744 10.036 -3.855 1.00 91.00 82 HIS A N 1
ATOM 639 C CA . HIS A 1 82 ? 7.737 10.138 -2.813 1.00 91.00 82 HIS A CA 1
ATOM 640 C C . HIS A 1 82 ? 7.314 8.732 -2.411 1.00 91.00 82 HIS A C 1
ATOM 642 O O . HIS A 1 82 ? 6.743 7.998 -3.215 1.00 91.00 82 HIS A O 1
ATOM 648 N N . TYR A 1 83 ? 7.602 8.357 -1.176 1.00 93.75 83 TYR A N 1
ATOM 649 C CA . TYR A 1 83 ? 7.269 7.058 -0.618 1.00 93.75 83 TYR A CA 1
ATOM 650 C C . TYR A 1 83 ? 5.953 7.120 0.138 1.00 93.75 83 TYR A C 1
ATOM 652 O O . TYR A 1 83 ? 5.683 8.115 0.809 1.00 93.75 83 TYR A O 1
ATOM 660 N N . ILE A 1 84 ? 5.174 6.043 0.086 1.00 95.44 84 ILE A N 1
ATOM 661 C CA . ILE A 1 84 ? 3.997 5.897 0.946 1.00 95.44 84 ILE A CA 1
ATOM 662 C C . ILE A 1 84 ? 4.456 5.773 2.397 1.00 95.44 84 ILE A C 1
ATOM 664 O O . ILE A 1 84 ? 5.360 4.992 2.705 1.00 95.44 84 ILE A O 1
ATOM 668 N N . ASN A 1 85 ? 3.825 6.539 3.283 1.00 95.25 85 ASN A N 1
ATOM 669 C CA . ASN A 1 85 ? 4.189 6.597 4.685 1.00 95.25 85 ASN A CA 1
ATOM 670 C C . ASN A 1 85 ? 2.962 6.638 5.606 1.00 95.25 85 ASN A C 1
ATOM 672 O O . ASN A 1 85 ? 1.983 7.329 5.334 1.00 95.25 85 ASN A O 1
ATOM 676 N N . PHE A 1 86 ? 3.066 5.943 6.733 1.00 94.44 86 PHE A N 1
ATOM 677 C CA . PHE A 1 86 ? 2.229 6.110 7.917 1.00 94.44 86 PHE A CA 1
ATOM 678 C C . PHE A 1 86 ? 3.157 6.557 9.043 1.00 94.44 86 PHE A C 1
ATOM 680 O O . PHE A 1 86 ? 4.230 5.998 9.214 1.00 94.44 86 PHE A O 1
ATOM 687 N N . LYS A 1 87 ? 2.820 7.619 9.767 1.00 91.19 87 LYS A N 1
ATOM 688 C CA . LYS A 1 87 ? 3.728 8.226 10.745 1.00 91.19 87 LYS A CA 1
ATOM 689 C C . LYS A 1 87 ? 3.693 7.500 12.085 1.00 91.19 87 LYS A C 1
ATOM 691 O O . LYS A 1 87 ? 4.727 7.341 12.727 1.00 91.19 87 LYS A O 1
ATOM 696 N N . GLU A 1 88 ? 2.503 7.127 12.533 1.00 91.25 88 GLU A N 1
ATOM 697 C CA . GLU A 1 88 ? 2.271 6.498 13.834 1.00 91.25 88 GLU A CA 1
ATOM 698 C C . GLU A 1 88 ? 2.027 4.990 13.720 1.00 91.25 88 GLU A C 1
ATOM 700 O O . GLU A 1 88 ? 2.063 4.283 14.727 1.00 91.25 88 GLU A O 1
ATOM 705 N N . HIS A 1 89 ? 1.792 4.505 12.501 1.00 92.31 89 HIS A N 1
ATOM 706 C CA . HIS A 1 89 ? 1.428 3.136 12.173 1.00 92.31 89 HIS A CA 1
ATOM 707 C C . HIS A 1 89 ? 0.285 2.626 13.049 1.00 92.31 89 HIS A C 1
ATOM 709 O O . HIS A 1 89 ? 0.416 1.583 13.675 1.00 92.31 89 HIS A O 1
ATOM 715 N N . LYS A 1 90 ? -0.835 3.349 13.136 1.00 94.19 90 LYS A N 1
ATOM 716 C CA . LYS A 1 90 ? -1.993 2.949 13.963 1.00 94.19 90 LYS A CA 1
ATOM 717 C C . LYS A 1 90 ? -3.282 2.810 13.155 1.00 94.19 90 LYS A C 1
ATOM 719 O O . LYS A 1 90 ? -3.407 3.346 12.058 1.00 94.19 90 LYS A O 1
ATOM 724 N N . ALA A 1 91 ? -4.265 2.109 13.720 1.00 94.88 91 ALA A N 1
ATOM 725 C CA . ALA A 1 91 ? -5.590 1.986 13.115 1.00 94.88 91 ALA A CA 1
ATOM 726 C C . ALA A 1 91 ? -6.242 3.366 12.890 1.00 94.88 91 ALA A C 1
ATOM 728 O O . ALA A 1 91 ? -6.167 4.251 13.745 1.00 94.88 91 ALA A O 1
ATOM 729 N N . GLY A 1 92 ? -6.874 3.536 11.732 1.00 94.31 92 GLY A N 1
ATOM 730 C CA . GLY A 1 92 ? -7.501 4.769 11.266 1.00 94.31 92 GLY A CA 1
ATOM 731 C C . GLY A 1 92 ? -6.537 5.815 10.700 1.00 94.31 92 GLY A C 1
ATOM 732 O O . GLY A 1 92 ? -6.998 6.847 10.213 1.00 94.31 92 GLY A O 1
ATOM 733 N N . GLU A 1 93 ? -5.221 5.591 10.745 1.00 93.56 93 GLU A N 1
ATOM 734 C CA . GLU A 1 93 ? -4.255 6.571 10.255 1.00 93.56 93 GLU A CA 1
ATOM 735 C C . GLU A 1 93 ? -4.266 6.655 8.720 1.00 93.56 93 GLU A C 1
ATOM 737 O O . GLU A 1 93 ? -4.104 5.622 8.063 1.00 93.56 93 GLU A O 1
ATOM 742 N N . PRO A 1 94 ? -4.439 7.856 8.133 1.00 95.31 94 PRO A N 1
ATOM 743 C CA . PRO A 1 94 ? -4.368 8.038 6.692 1.00 95.31 94 PRO A CA 1
ATOM 744 C C . PRO A 1 94 ? -2.921 7.956 6.195 1.00 95.31 94 PRO A C 1
ATOM 746 O O . PRO A 1 94 ? -1.994 8.426 6.852 1.00 95.31 94 PRO A O 1
ATOM 749 N N . ALA A 1 95 ? -2.740 7.400 5.001 1.00 95.62 95 ALA A N 1
ATOM 750 C CA . ALA A 1 95 ? -1.448 7.369 4.335 1.00 95.62 95 ALA A CA 1
ATOM 751 C C . ALA A 1 95 ? -1.076 8.758 3.809 1.00 95.62 95 ALA A C 1
ATOM 753 O O . ALA A 1 95 ? -1.896 9.432 3.173 1.00 95.62 95 ALA A O 1
ATOM 754 N N . THR A 1 96 ? 0.184 9.133 4.000 1.00 93.88 96 THR A N 1
ATOM 755 C CA . THR A 1 96 ? 0.790 10.325 3.408 1.00 93.88 96 THR A CA 1
ATOM 756 C C . THR A 1 96 ? 1.985 9.954 2.531 1.00 93.88 96 THR A C 1
ATOM 758 O O . THR A 1 96 ? 2.306 8.773 2.355 1.00 93.88 96 THR A O 1
ATOM 761 N N . ILE A 1 97 ? 2.658 10.963 1.977 1.00 92.00 97 ILE A N 1
ATOM 762 C CA . ILE A 1 97 ? 3.950 10.809 1.314 1.00 92.00 97 ILE A CA 1
ATOM 763 C C . ILE A 1 97 ? 5.110 11.334 2.156 1.00 92.00 97 IL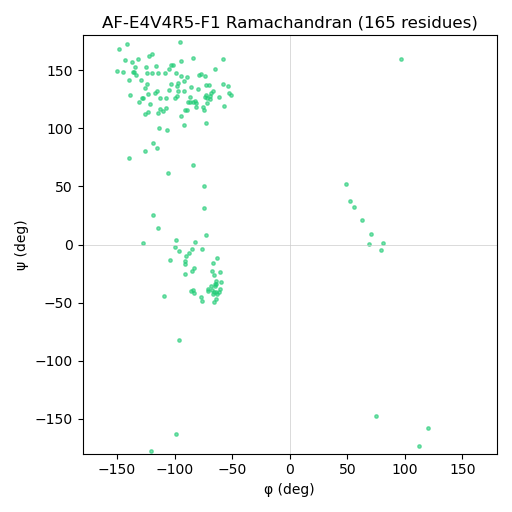E A C 1
ATOM 765 O O . ILE A 1 97 ? 4.975 12.273 2.933 1.00 92.00 97 ILE A O 1
ATOM 769 N N . SER A 1 98 ? 6.281 10.740 1.951 1.00 90.88 98 SER A N 1
ATOM 770 C CA . SER A 1 98 ? 7.562 11.156 2.526 1.00 90.88 98 SER A CA 1
ATOM 771 C C . SER A 1 98 ? 8.632 11.161 1.437 1.00 90.88 98 SER A C 1
ATOM 773 O O . SER A 1 98 ? 8.601 10.327 0.535 1.00 90.88 98 SER A O 1
ATOM 775 N N . THR A 1 99 ? 9.591 12.084 1.499 1.00 88.81 99 THR A N 1
ATOM 776 C CA . THR A 1 99 ? 10.744 12.131 0.576 1.00 88.81 99 THR A CA 1
ATOM 777 C C . THR A 1 99 ? 12.000 11.461 1.140 1.00 88.81 99 THR A C 1
ATOM 779 O O . THR A 1 99 ? 13.004 11.356 0.440 1.00 88.81 99 THR A O 1
ATOM 782 N N . GLY A 1 100 ? 11.964 11.024 2.404 1.00 85.06 100 GLY A N 1
ATOM 783 C CA . GLY A 1 100 ? 13.096 10.395 3.087 1.00 85.06 100 GLY A CA 1
ATOM 784 C C . GLY A 1 100 ? 13.031 8.872 3.036 1.00 85.06 100 GLY A C 1
ATOM 785 O O . GLY A 1 100 ? 13.681 8.241 2.209 1.00 85.06 100 GLY A O 1
ATOM 786 N N . ALA A 1 101 ? 12.251 8.293 3.946 1.00 84.50 101 ALA A N 1
ATOM 787 C CA . ALA A 1 101 ? 11.968 6.863 3.996 1.00 84.50 101 ALA A CA 1
ATOM 788 C C . ALA A 1 101 ? 10.463 6.618 3.851 1.00 84.50 101 ALA A C 1
ATOM 790 O O . ALA A 1 101 ? 9.653 7.445 4.285 1.00 84.50 101 ALA A O 1
ATOM 791 N N . GLY A 1 102 ? 10.124 5.490 3.232 1.00 90.94 102 GLY A N 1
ATOM 792 C CA . GLY A 1 102 ? 8.771 4.951 3.185 1.00 90.94 102 GLY A CA 1
ATOM 793 C C . GLY A 1 102 ? 8.529 3.934 4.281 1.00 90.94 102 GLY A C 1
ATOM 794 O O . GLY A 1 102 ? 9.469 3.303 4.766 1.00 90.94 102 GLY A O 1
ATOM 795 N N . SER A 1 103 ? 7.258 3.733 4.599 1.00 94.94 103 SER A N 1
ATOM 796 C CA . SER A 1 103 ? 6.833 2.572 5.370 1.00 94.94 103 SER A CA 1
ATOM 797 C C . SER A 1 103 ? 7.075 1.287 4.575 1.00 94.94 103 SER A C 1
ATOM 799 O O . SER A 1 103 ? 7.050 1.281 3.338 1.00 94.94 103 SER A O 1
ATOM 801 N N . ILE A 1 104 ? 7.302 0.192 5.293 1.00 94.19 104 ILE A N 1
ATOM 802 C CA . ILE A 1 104 ? 7.530 -1.126 4.714 1.00 94.19 104 ILE A CA 1
ATOM 803 C C . ILE A 1 104 ? 6.260 -1.964 4.863 1.00 94.19 104 ILE A C 1
ATOM 805 O O . ILE A 1 104 ? 5.595 -1.979 5.905 1.00 94.19 104 ILE A O 1
ATOM 809 N N . PHE A 1 105 ? 5.935 -2.697 3.801 1.00 94.50 105 PHE A N 1
ATOM 810 C CA . PHE A 1 105 ? 4.726 -3.502 3.731 1.00 94.50 105 PHE A CA 1
ATOM 811 C C . PHE A 1 105 ? 5.034 -4.952 3.382 1.00 94.50 105 PHE A C 1
ATOM 813 O O . PHE A 1 105 ? 5.792 -5.235 2.455 1.00 94.50 105 PHE A O 1
ATOM 820 N N . GLU A 1 106 ? 4.406 -5.877 4.101 1.00 93.31 106 GLU A N 1
ATOM 821 C CA . GLU A 1 106 ? 4.328 -7.284 3.731 1.00 93.31 106 GLU A CA 1
ATOM 822 C C . GLU A 1 106 ? 3.203 -7.467 2.707 1.00 93.31 106 GLU A C 1
ATOM 824 O O . GLU A 1 106 ? 2.049 -7.113 2.956 1.00 93.31 106 GLU A O 1
ATOM 829 N N . PHE A 1 107 ? 3.552 -7.996 1.536 1.00 92.62 107 PHE A N 1
ATOM 830 C CA . PHE A 1 107 ? 2.606 -8.285 0.464 1.00 92.62 107 PHE A CA 1
ATOM 831 C C . PHE A 1 107 ? 2.056 -9.696 0.648 1.00 92.62 107 PHE A C 1
ATOM 833 O O . PHE A 1 107 ? 2.786 -10.682 0.538 1.00 92.62 107 PHE A O 1
ATOM 840 N N . GLU A 1 108 ? 0.756 -9.798 0.896 1.00 92.38 108 GLU A N 1
ATOM 841 C CA . GLU A 1 108 ? 0.077 -11.068 1.117 1.00 92.38 108 GLU A CA 1
ATOM 842 C C . GLU A 1 108 ? -0.794 -11.414 -0.092 1.00 92.38 108 GLU A C 1
ATOM 844 O O . GLU A 1 108 ? -1.746 -10.703 -0.422 1.00 92.38 108 GLU A O 1
ATOM 849 N N . TYR A 1 109 ? -0.482 -12.521 -0.765 1.00 88.31 109 TYR A N 1
ATOM 850 C CA . TYR A 1 109 ? -1.290 -13.015 -1.876 1.00 88.31 109 TYR A CA 1
ATOM 851 C C . TYR A 1 109 ? -2.576 -13.672 -1.358 1.00 88.31 109 TYR A C 1
ATOM 853 O O . TYR A 1 109 ? -2.531 -14.684 -0.659 1.00 88.31 109 TYR A O 1
ATOM 861 N N . ALA A 1 110 ? -3.728 -13.124 -1.744 1.00 86.31 110 ALA A N 1
ATOM 862 C CA . ALA A 1 110 ? -5.049 -13.595 -1.328 1.00 86.31 110 ALA A CA 1
ATOM 863 C C . ALA A 1 110 ? -5.740 -14.501 -2.373 1.00 86.31 110 ALA A C 1
ATOM 865 O O . ALA A 1 110 ? -6.881 -14.913 -2.167 1.00 86.31 110 ALA A O 1
ATOM 866 N N . GLY A 1 111 ? -5.066 -14.832 -3.484 1.00 83.88 111 GLY A N 1
ATOM 867 C CA . GLY A 1 111 ? -5.640 -15.599 -4.600 1.00 83.88 111 GLY A CA 1
ATOM 868 C C . GLY A 1 111 ? -6.139 -14.716 -5.747 1.00 83.88 111 GLY A C 1
ATOM 869 O O . GLY A 1 111 ? -6.384 -13.532 -5.565 1.00 83.88 111 GLY A O 1
ATOM 870 N N . PHE A 1 112 ? -6.289 -15.283 -6.950 1.00 83.38 112 PHE A N 1
ATOM 871 C CA . PHE A 1 112 ? -6.900 -14.611 -8.115 1.00 83.38 112 PHE A CA 1
ATOM 872 C C . PHE A 1 112 ? -6.301 -13.233 -8.473 1.00 83.38 112 PHE A C 1
ATOM 874 O O . PHE A 1 112 ? -7.024 -12.328 -8.873 1.00 83.38 112 PHE A O 1
ATOM 881 N N . ALA A 1 113 ? -4.978 -13.079 -8.335 1.00 83.12 113 ALA A N 1
ATOM 882 C CA . ALA A 1 113 ? -4.259 -11.809 -8.538 1.00 83.12 113 ALA A CA 1
ATOM 883 C C . ALA A 1 113 ? -4.660 -10.679 -7.563 1.00 83.12 113 ALA A C 1
ATOM 885 O O . ALA A 1 113 ? -4.407 -9.504 -7.830 1.00 83.12 113 ALA A O 1
ATOM 886 N N . ILE A 1 114 ? -5.249 -11.044 -6.422 1.00 91.69 114 ILE A N 1
ATOM 887 C CA . ILE A 1 114 ? -5.593 -10.141 -5.328 1.00 91.69 114 ILE A CA 1
ATOM 888 C C . ILE A 1 114 ? -4.501 -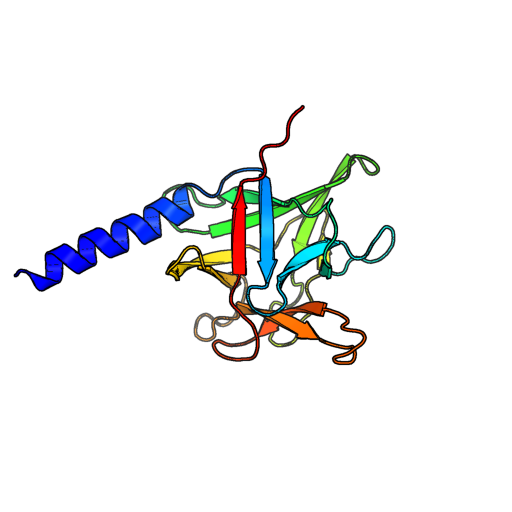10.194 -4.261 1.00 91.69 114 ILE A C 1
ATOM 890 O O . ILE A 1 114 ? -4.004 -11.264 -3.897 1.00 91.69 114 ILE A O 1
ATOM 894 N N . PHE A 1 115 ? -4.174 -9.023 -3.732 1.00 93.94 115 PHE A N 1
ATOM 895 C CA . PHE A 1 115 ? -3.194 -8.805 -2.685 1.00 93.94 115 PHE A CA 1
ATOM 896 C C . PHE A 1 115 ? -3.817 -8.050 -1.512 1.00 93.94 115 PHE A C 1
ATOM 898 O O . PHE A 1 115 ? -4.754 -7.261 -1.677 1.00 93.94 115 PHE A O 1
ATOM 905 N N . ARG A 1 116 ? -3.258 -8.281 -0.327 1.00 95.69 116 ARG A N 1
ATOM 906 C CA . ARG A 1 116 ? -3.381 -7.414 0.845 1.00 95.69 116 ARG A CA 1
ATOM 907 C C . ARG A 1 116 ? -1.995 -6.886 1.195 1.00 95.69 116 ARG A C 1
ATOM 909 O O . ARG A 1 116 ? -0.992 -7.536 0.903 1.00 95.69 116 ARG A O 1
ATOM 916 N N . PHE A 1 117 ? -1.944 -5.728 1.839 1.00 95.75 117 PHE A N 1
ATOM 917 C CA . PHE A 1 117 ? -0.687 -5.116 2.260 1.00 95.75 117 PHE A CA 1
ATOM 918 C C . PHE A 1 117 ? -0.731 -4.885 3.761 1.00 95.75 117 PHE A C 1
ATOM 920 O O . PHE A 1 117 ? -1.548 -4.092 4.232 1.00 95.75 117 PHE A O 1
ATOM 927 N N . ALA A 1 118 ? 0.115 -5.589 4.506 1.00 94.88 118 ALA A N 1
ATOM 928 C CA . ALA A 1 118 ? 0.233 -5.430 5.949 1.00 94.88 118 ALA A CA 1
ATOM 929 C C . ALA A 1 118 ? 1.402 -4.496 6.281 1.00 94.88 118 ALA A C 1
ATOM 931 O O . ALA A 1 118 ? 2.501 -4.671 5.763 1.00 94.88 118 ALA A O 1
ATOM 932 N N . SER A 1 119 ? 1.191 -3.515 7.156 1.00 94.25 119 SER A N 1
ATOM 933 C CA . SER A 1 119 ? 2.277 -2.691 7.699 1.00 94.25 119 SER A CA 1
ATOM 934 C C . SER A 1 119 ? 3.146 -3.541 8.621 1.00 94.25 119 SER A C 1
ATOM 936 O O . SER A 1 119 ? 2.629 -4.114 9.580 1.00 94.25 119 SER A O 1
ATOM 938 N N . ILE A 1 120 ? 4.458 -3.589 8.376 1.00 91.31 120 ILE A N 1
ATOM 939 C CA . ILE A 1 120 ? 5.393 -4.300 9.272 1.00 91.31 120 ILE A CA 1
ATOM 940 C C . ILE A 1 120 ? 5.973 -3.399 10.364 1.00 91.31 120 ILE A C 1
ATOM 942 O O . ILE A 1 120 ? 6.516 -3.888 11.348 1.00 91.31 120 ILE A O 1
ATOM 946 N N . ASP A 1 121 ? 5.820 -2.088 10.203 1.00 87.69 121 ASP A N 1
ATOM 947 C CA . ASP A 1 121 ? 6.350 -1.074 11.116 1.00 87.69 121 ASP A CA 1
ATOM 948 C C . ASP A 1 121 ? 5.444 -0.835 12.345 1.00 87.69 121 ASP A C 1
ATOM 950 O O . ASP A 1 121 ? 5.728 0.021 13.182 1.00 87.69 121 ASP A O 1
ATOM 954 N N . HIS A 1 122 ? 4.332 -1.575 12.475 1.00 83.44 122 HIS A N 1
ATOM 955 C CA . HIS A 1 122 ? 3.450 -1.448 13.635 1.00 83.44 122 HIS A CA 1
ATOM 956 C C . HIS A 1 122 ? 4.143 -1.995 14.900 1.00 83.44 122 HIS A C 1
ATOM 958 O O . HIS A 1 122 ? 4.602 -3.139 14.890 1.00 83.44 122 HIS A O 1
ATOM 964 N N . PRO A 1 123 ? 4.202 -1.231 16.009 1.00 78.56 123 PRO A N 1
ATOM 965 C CA . PRO A 1 123 ? 4.936 -1.644 17.206 1.00 78.56 123 PRO A CA 1
ATOM 966 C C . PRO A 1 123 ? 4.357 -2.880 17.912 1.00 78.56 123 PRO A C 1
ATOM 968 O O . PRO A 1 123 ? 5.103 -3.589 18.590 1.00 78.56 123 PRO A O 1
ATOM 971 N N . ASP A 1 124 ? 3.053 -3.157 17.782 1.00 84.44 124 ASP A N 1
ATOM 972 C CA . ASP A 1 124 ? 2.445 -4.370 18.341 1.00 84.44 124 ASP A CA 1
ATOM 973 C C . ASP A 1 124 ? 2.442 -5.522 17.329 1.00 84.44 124 ASP A C 1
ATOM 975 O O . ASP A 1 124 ? 1.577 -5.637 16.467 1.00 84.44 124 ASP A O 1
ATOM 979 N N . LEU A 1 125 ? 3.370 -6.460 17.502 1.00 76.56 125 LEU A N 1
ATOM 980 C CA . LEU A 1 125 ? 3.492 -7.638 16.638 1.00 76.56 125 LEU A CA 1
ATOM 981 C C . LEU A 1 125 ? 2.274 -8.582 16.677 1.00 76.56 125 LEU A C 1
ATOM 983 O O . LEU A 1 125 ? 2.194 -9.497 15.856 1.00 76.56 125 LEU A O 1
ATOM 987 N N . LYS A 1 126 ? 1.341 -8.417 17.626 1.00 82.62 126 LYS A N 1
ATOM 988 C CA . LYS A 1 126 ? 0.121 -9.238 17.704 1.00 82.62 126 LYS A CA 1
ATOM 989 C C . LYS A 1 126 ? -1.007 -8.711 16.826 1.00 82.62 126 LYS A C 1
ATOM 991 O O . LYS A 1 126 ? -1.888 -9.490 16.466 1.00 82.62 126 LYS A O 1
ATOM 996 N N . THR A 1 127 ? -0.979 -7.427 16.481 1.00 86.75 127 THR A N 1
ATOM 997 C CA . THR A 1 127 ? -2.050 -6.771 15.734 1.00 86.75 127 THR A CA 1
ATOM 998 C C . THR A 1 127 ? -1.535 -6.375 14.359 1.00 86.75 127 THR A C 1
ATOM 1000 O O . THR A 1 127 ? -0.872 -5.358 14.196 1.00 86.75 127 THR A O 1
ATOM 1003 N N . LYS A 1 128 ? -1.846 -7.167 13.330 1.00 91.50 128 LYS A N 1
ATOM 1004 C CA . LYS A 1 128 ? -1.539 -6.766 11.953 1.00 91.50 128 LYS A CA 1
ATOM 1005 C C . LYS A 1 128 ? -2.495 -5.660 11.508 1.00 91.50 128 LYS A C 1
ATOM 1007 O O . LYS A 1 128 ? -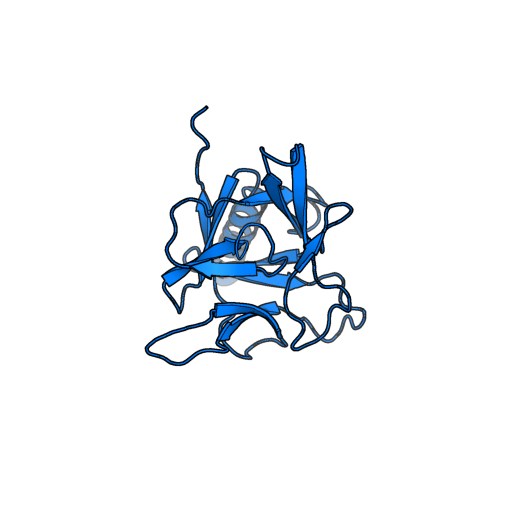3.714 -5.812 11.604 1.00 91.50 128 LYS A O 1
ATOM 1012 N N . LEU A 1 129 ? -1.929 -4.572 10.995 1.00 96.44 129 LEU A N 1
ATOM 1013 C CA . LEU A 1 129 ? -2.676 -3.501 10.347 1.00 96.44 129 LEU A CA 1
ATOM 1014 C C . LEU A 1 129 ? -2.495 -3.591 8.838 1.00 96.44 129 LEU A C 1
ATOM 1016 O O . LEU A 1 129 ? -1.373 -3.707 8.347 1.00 96.44 129 LEU A O 1
ATOM 1020 N N . TYR A 1 130 ? -3.602 -3.501 8.117 1.00 97.06 130 TYR A N 1
ATOM 1021 C CA . TYR A 1 130 ? -3.660 -3.634 6.676 1.00 97.06 130 TYR A CA 1
ATOM 1022 C C . TYR A 1 130 ? -4.082 -2.332 6.026 1.00 97.06 130 TYR A C 1
ATOM 1024 O O . TYR A 1 130 ? -4.914 -1.580 6.544 1.00 97.06 130 TYR A O 1
ATOM 1032 N N . TRP A 1 131 ? -3.548 -2.113 4.833 1.00 97.75 131 TRP A N 1
ATOM 1033 C CA . TRP A 1 131 ? -4.068 -1.122 3.911 1.00 97.75 131 TRP A CA 1
ATOM 1034 C C . TRP A 1 131 ? -5.566 -1.298 3.722 1.00 97.75 131 TRP A C 1
ATOM 1036 O O . TRP A 1 131 ? -6.049 -2.385 3.411 1.00 97.75 131 TRP A O 1
ATOM 1046 N N . THR A 1 132 ? -6.288 -0.202 3.893 1.00 97.81 132 THR A N 1
ATOM 1047 C CA . THR A 1 132 ? -7.741 -0.154 3.836 1.00 97.81 132 THR A CA 1
ATOM 1048 C C . THR A 1 132 ? -8.165 1.089 3.079 1.00 97.81 132 THR A C 1
ATOM 1050 O O . THR A 1 132 ? -7.731 2.195 3.403 1.00 97.81 132 THR A O 1
ATOM 1053 N N . VAL A 1 133 ? -9.036 0.923 2.085 1.00 97.06 133 VAL A N 1
ATOM 1054 C CA . VAL A 1 133 ? -9.654 2.060 1.398 1.00 97.06 133 VAL A CA 1
ATOM 1055 C C . VAL A 1 133 ? -10.826 2.567 2.224 1.00 97.06 133 VAL A C 1
ATOM 1057 O O . VAL A 1 133 ? -11.800 1.846 2.465 1.00 97.06 133 VAL A O 1
A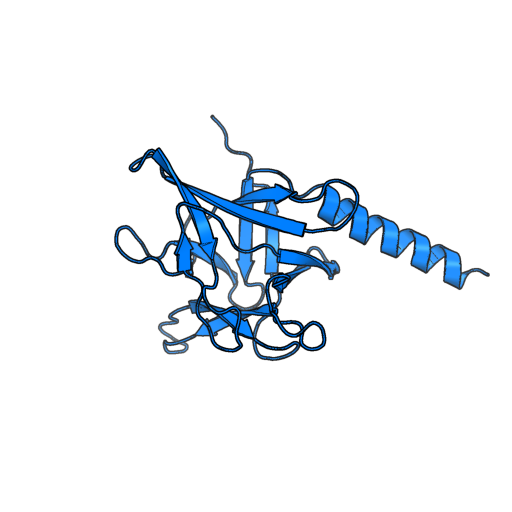TOM 1060 N N . LYS A 1 134 ? -10.729 3.820 2.654 1.00 96.00 134 LYS A N 1
ATOM 1061 C CA . LYS A 1 134 ? -11.774 4.557 3.362 1.00 96.00 134 LYS A CA 1
ATOM 1062 C C . LYS A 1 134 ? -12.452 5.535 2.411 1.00 96.00 134 LYS A C 1
ATOM 1064 O O . LYS A 1 134 ? -11.841 5.970 1.443 1.00 96.00 134 LYS A O 1
ATOM 1069 N N . ASN A 1 135 ? -13.699 5.884 2.710 1.00 94.25 135 ASN A N 1
ATOM 1070 C CA . ASN A 1 135 ? -14.454 6.902 1.988 1.00 94.25 135 ASN A CA 1
ATOM 1071 C C . ASN A 1 135 ? -14.879 7.993 2.978 1.00 94.25 135 ASN A C 1
ATOM 1073 O O . ASN A 1 135 ? -15.566 7.682 3.950 1.00 94.25 135 ASN A O 1
ATOM 1077 N N . ASN A 1 136 ? -14.462 9.237 2.742 1.00 92.88 136 ASN A N 1
ATOM 1078 C CA . ASN A 1 136 ? -14.913 10.409 3.505 1.00 92.88 136 ASN A CA 1
ATOM 1079 C C . ASN A 1 136 ? -16.016 11.206 2.776 1.00 92.88 136 ASN A C 1
ATOM 1081 O O . ASN A 1 136 ? -16.508 12.212 3.280 1.00 92.88 136 ASN A O 1
ATOM 1085 N N . GLY A 1 137 ? -16.375 10.776 1.566 1.00 89.44 137 GLY A N 1
ATOM 1086 C CA . GLY A 1 137 ? -17.408 11.374 0.733 1.00 89.44 137 GLY A CA 1
ATOM 1087 C C . GLY A 1 137 ? -18.738 10.629 0.821 1.00 89.44 137 GLY A C 1
ATOM 1088 O O . GLY A 1 137 ? -18.989 9.827 1.722 1.00 89.44 137 GLY A O 1
ATOM 1089 N N . THR A 1 138 ? -19.607 10.891 -0.148 1.00 90.31 138 THR A N 1
ATOM 1090 C CA . THR A 1 138 ? -20.876 10.170 -0.311 1.00 90.31 138 THR A CA 1
ATOM 1091 C C . THR A 1 138 ? -20.717 9.036 -1.324 1.00 90.31 138 THR A C 1
ATOM 1093 O O . THR A 1 138 ? -19.684 8.908 -1.977 1.00 90.31 138 THR A O 1
ATOM 1096 N N . GLU A 1 139 ? -21.743 8.202 -1.498 1.00 84.31 139 GLU A N 1
ATOM 1097 C CA . GLU A 1 139 ? -21.736 7.183 -2.561 1.00 84.31 139 GLU A CA 1
ATOM 1098 C C . GLU A 1 139 ? -21.702 7.803 -3.968 1.00 84.31 139 GLU A C 1
ATOM 1100 O O . GLU A 1 139 ? -21.085 7.249 -4.871 1.00 84.31 139 GLU A O 1
ATOM 1105 N N . SER A 1 140 ? -22.337 8.965 -4.159 1.00 86.50 140 SER A N 1
ATOM 1106 C CA . SER A 1 140 ? -22.375 9.666 -5.450 1.00 86.50 140 SER A CA 1
ATOM 1107 C C . SER A 1 140 ? -21.143 10.532 -5.718 1.00 86.50 140 SER A C 1
ATOM 1109 O O . SER A 1 140 ? -20.885 10.888 -6.868 1.00 86.50 140 SER A O 1
ATOM 1111 N N . GLN A 1 141 ? -20.401 10.893 -4.672 1.00 87.06 141 GLN A N 1
ATOM 1112 C CA . GLN A 1 141 ? -19.174 11.684 -4.735 1.00 87.06 141 GLN A CA 1
ATOM 1113 C C . GLN A 1 141 ? -18.162 11.104 -3.740 1.00 87.06 141 GLN A C 1
ATOM 1115 O O . GLN A 1 141 ? -17.976 11.663 -2.654 1.00 87.06 141 GLN A O 1
ATOM 1120 N N . PRO A 1 142 ? -17.555 9.950 -4.070 1.00 90.06 142 PRO A N 1
ATOM 1121 C CA . PRO A 1 142 ? -16.641 9.283 -3.161 1.00 90.06 142 PRO A CA 1
ATOM 1122 C C . PRO A 1 142 ? -15.333 10.074 -3.025 1.00 90.06 142 PRO A C 1
ATOM 1124 O O . PRO A 1 142 ? -14.766 10.542 -4.011 1.00 90.06 142 PRO A O 1
ATOM 1127 N N . ASP A 1 143 ? -14.840 10.189 -1.792 1.00 91.94 143 ASP A N 1
ATOM 1128 C CA . ASP A 1 143 ? -13.517 10.732 -1.467 1.00 91.94 143 ASP A CA 1
ATOM 1129 C C . ASP A 1 143 ? -12.692 9.604 -0.853 1.00 91.94 143 ASP A C 1
ATOM 1131 O O . ASP A 1 143 ? -12.680 9.391 0.365 1.00 91.94 143 ASP A O 1
ATOM 1135 N N . LEU A 1 144 ? -12.110 8.794 -1.739 1.00 94.69 144 LEU A N 1
ATOM 1136 C CA . LEU A 1 144 ? -11.437 7.555 -1.380 1.00 94.69 144 LEU A CA 1
ATOM 1137 C C . LEU A 1 144 ? -9.981 7.810 -1.017 1.00 94.69 144 LEU A C 1
ATOM 1139 O O . LEU A 1 144 ? -9.222 8.346 -1.827 1.00 94.69 144 LEU A O 1
ATOM 1143 N N . TYR A 1 145 ? -9.571 7.342 0.156 1.00 95.25 145 TYR A N 1
ATOM 1144 C CA . TYR A 1 145 ? -8.205 7.485 0.646 1.00 95.25 145 TYR A CA 1
ATOM 1145 C C . TYR A 1 145 ? -7.686 6.202 1.288 1.00 95.25 145 TYR A C 1
ATOM 1147 O O . TYR A 1 145 ? -8.453 5.335 1.717 1.00 95.25 145 TYR A O 1
ATOM 1155 N N . LEU A 1 146 ? -6.361 6.075 1.334 1.00 96.94 146 LEU A N 1
ATOM 1156 C CA . LEU A 1 146 ? -5.689 4.944 1.965 1.00 96.94 146 LEU A CA 1
ATOM 1157 C C . LEU A 1 146 ? -5.514 5.185 3.469 1.00 96.94 146 LEU A C 1
ATOM 1159 O O . LEU A 1 146 ? -5.076 6.259 3.877 1.00 96.94 146 LEU A O 1
ATOM 1163 N N . ALA A 1 147 ? -5.805 4.174 4.281 1.00 97.25 147 ALA A N 1
ATOM 1164 C CA . ALA A 1 147 ? -5.549 4.160 5.718 1.00 97.25 147 ALA A CA 1
ATOM 1165 C C . ALA A 1 147 ? -5.081 2.775 6.196 1.00 97.25 147 ALA A C 1
ATOM 1167 O O . ALA A 1 147 ? -5.127 1.806 5.435 1.00 97.25 147 ALA A O 1
ATOM 1168 N N . LEU A 1 148 ? -4.663 2.673 7.458 1.00 97.38 148 LEU A N 1
ATOM 1169 C CA . LEU A 1 148 ? -4.424 1.395 8.136 1.00 97.38 148 LEU A CA 1
ATOM 1170 C C . LEU A 1 148 ? -5.621 0.986 8.994 1.00 97.38 148 LEU A C 1
ATOM 1172 O O . LEU A 1 148 ? -6.146 1.799 9.744 1.00 97.38 148 LEU A O 1
ATOM 1176 N N . GLU A 1 149 ? -6.020 -0.281 8.947 1.00 97.25 149 GLU A N 1
ATOM 1177 C CA . GLU A 1 149 ? -7.020 -0.852 9.860 1.00 97.25 149 GLU A CA 1
ATOM 1178 C C . GLU A 1 149 ? -6.680 -2.303 10.230 1.00 97.25 149 GLU A C 1
ATOM 1180 O O . GLU A 1 149 ? -5.950 -2.966 9.489 1.00 97.25 149 GLU A O 1
ATOM 1185 N N . PRO A 1 150 ? -7.210 -2.837 11.345 1.00 95.62 150 PRO A N 1
ATOM 1186 C CA . PRO A 1 150 ? -7.112 -4.258 11.659 1.00 95.62 150 PRO A CA 1
ATOM 1187 C C . PRO A 1 150 ? -7.716 -5.142 10.565 1.00 95.62 150 PRO A C 1
ATOM 1189 O O . PRO A 1 150 ? -8.553 -4.702 9.773 1.00 95.62 150 PRO A O 1
ATOM 1192 N N . GLU A 1 151 ? -7.322 -6.412 10.537 1.00 93.12 151 GLU A N 1
ATOM 1193 C CA . GLU A 1 151 ? -7.846 -7.370 9.562 1.00 93.12 151 GLU A CA 1
ATOM 1194 C C . GLU A 1 151 ? -9.382 -7.435 9.562 1.00 93.12 151 GLU A C 1
ATOM 1196 O O . GLU A 1 151 ? -10.025 -7.492 10.611 1.00 93.12 151 GLU A O 1
ATOM 1201 N N . GLY A 1 152 ? -9.973 -7.463 8.366 1.00 87.81 152 GLY A N 1
ATOM 1202 C CA . GLY A 1 152 ? -11.415 -7.636 8.180 1.00 87.81 152 GLY A CA 1
ATOM 1203 C C . GLY A 1 152 ? -12.228 -6.355 8.366 1.00 87.81 152 GLY A C 1
ATOM 1204 O O . GLY A 1 152 ? -13.451 -6.386 8.231 1.00 87.81 152 GLY A O 1
ATOM 1205 N N . VAL A 1 153 ? -11.573 -5.224 8.636 1.00 89.75 153 VAL A N 1
ATOM 1206 C CA . VAL A 1 153 ? -12.222 -3.918 8.745 1.00 89.75 153 VAL A CA 1
ATOM 1207 C C . VAL A 1 153 ? -12.151 -3.193 7.400 1.00 89.75 153 VAL A C 1
ATOM 1209 O O . VAL A 1 153 ? -11.097 -2.736 6.970 1.00 89.75 153 VAL A O 1
ATOM 1212 N N . GLY A 1 154 ? -13.301 -3.036 6.742 1.00 87.31 154 GLY A N 1
ATOM 1213 C CA . GLY A 1 154 ? -13.412 -2.274 5.495 1.00 87.31 154 GLY A CA 1
ATOM 1214 C C . GLY A 1 154 ? -12.849 -3.001 4.269 1.00 87.31 154 GLY A C 1
ATOM 1215 O O . GLY A 1 154 ? -12.949 -4.220 4.143 1.00 87.31 154 GLY A O 1
ATOM 1216 N N . TYR A 1 155 ? -12.303 -2.235 3.322 1.00 95.06 155 TYR A N 1
ATOM 1217 C CA . TYR A 1 155 ? -11.925 -2.725 1.996 1.00 95.06 155 TYR A CA 1
ATOM 1218 C C . TYR A 1 155 ? -10.405 -2.845 1.855 1.00 95.06 155 TYR A C 1
ATOM 1220 O O . TYR A 1 155 ? -9.718 -1.859 1.598 1.00 95.06 155 TYR A O 1
ATOM 1228 N N . GLN A 1 156 ? -9.899 -4.068 2.028 1.00 96.56 156 GLN A N 1
ATOM 1229 C CA . GLN A 1 156 ? -8.466 -4.370 2.197 1.00 96.56 156 GLN A CA 1
ATOM 1230 C C . GLN A 1 156 ? -7.858 -5.191 1.052 1.00 96.56 156 GLN A C 1
ATOM 1232 O O . GLN A 1 156 ? -6.791 -5.782 1.200 1.00 96.56 156 GLN A O 1
ATOM 1237 N N . ILE A 1 157 ? -8.562 -5.288 -0.074 1.00 95.50 157 ILE A N 1
ATOM 1238 C CA . ILE A 1 157 ? -8.173 -6.126 -1.208 1.00 95.50 157 ILE A CA 1
ATOM 1239 C C . ILE A 1 157 ? -7.852 -5.280 -2.434 1.00 95.50 157 ILE A C 1
ATOM 1241 O O . ILE A 1 157 ? -8.622 -4.402 -2.834 1.00 95.50 157 ILE A O 1
ATOM 1245 N N . PHE A 1 158 ? -6.711 -5.585 -3.042 1.00 96.06 158 PHE A N 1
ATOM 1246 C CA . PHE A 1 158 ? -6.141 -4.802 -4.125 1.00 96.06 158 PHE A CA 1
ATOM 1247 C C . PHE A 1 158 ? -5.669 -5.695 -5.260 1.00 96.06 158 PHE A C 1
ATOM 1249 O O . PHE A 1 158 ? -5.282 -6.839 -5.045 1.00 96.06 158 PHE A O 1
ATOM 1256 N N . THR A 1 159 ? -5.665 -5.160 -6.471 1.00 93.81 159 THR A N 1
ATOM 1257 C CA . THR A 1 159 ? -4.981 -5.776 -7.612 1.00 93.81 159 THR A CA 1
ATOM 1258 C C . THR A 1 159 ? -3.743 -4.964 -7.960 1.00 93.81 159 THR A C 1
ATOM 1260 O O . THR A 1 159 ? -3.706 -3.748 -7.758 1.00 93.81 159 THR A O 1
ATOM 1263 N N . VAL A 1 160 ? -2.711 -5.652 -8.448 1.00 91.38 160 VAL A N 1
ATOM 1264 C CA . VAL A 1 160 ? -1.419 -5.060 -8.808 1.00 91.38 160 VAL A CA 1
ATOM 1265 C C . VAL A 1 160 ? -1.116 -5.437 -10.255 1.00 91.38 160 VAL A C 1
ATOM 1267 O O . VAL A 1 160 ? -0.916 -6.610 -10.567 1.00 91.38 160 VAL A O 1
ATOM 1270 N N . PHE A 1 161 ? -1.113 -4.452 -11.152 1.00 88.38 161 PHE A N 1
ATOM 1271 C CA . PHE A 1 161 ? -0.930 -4.658 -12.591 1.00 88.38 161 PHE A CA 1
ATOM 1272 C C . PHE A 1 161 ? 0.386 -4.058 -13.056 1.00 88.38 161 PHE A C 1
ATOM 1274 O O . PHE A 1 161 ? 0.630 -2.873 -12.837 1.00 88.38 161 PHE A O 1
ATOM 1281 N N . ASN A 1 162 ? 1.228 -4.858 -13.714 1.00 85.94 162 ASN A N 1
ATOM 1282 C CA . ASN A 1 162 ? 2.472 -4.354 -14.289 1.00 85.94 162 ASN A CA 1
ATOM 1283 C C . ASN A 1 162 ? 2.147 -3.296 -15.345 1.00 85.94 162 ASN A C 1
ATOM 1285 O O . ASN A 1 162 ? 1.362 -3.543 -16.264 1.00 85.94 162 ASN A O 1
ATOM 1289 N N . ARG A 1 163 ? 2.763 -2.125 -15.208 1.00 79.38 163 ARG A N 1
ATOM 1290 C CA . ARG A 1 163 ? 2.627 -1.030 -16.152 1.00 79.38 163 ARG A CA 1
ATOM 1291 C C . ARG A 1 163 ? 3.997 -0.712 -16.742 1.00 79.38 163 ARG A C 1
ATOM 1293 O O . ARG A 1 163 ? 4.682 0.166 -16.218 1.00 79.38 163 ARG A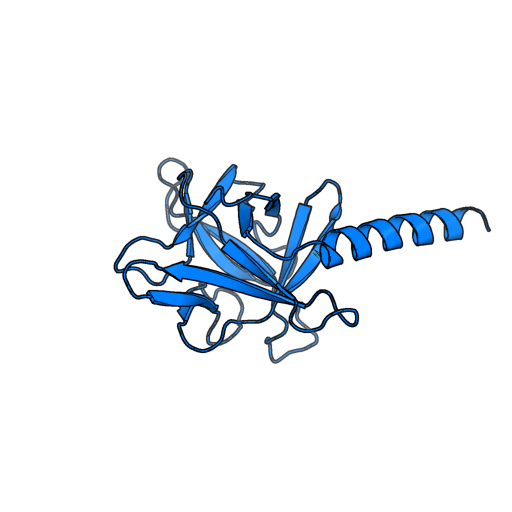 O 1
ATOM 1300 N N . PRO A 1 164 ? 4.409 -1.391 -17.825 1.00 66.25 164 PRO A N 1
ATOM 1301 C CA . PRO A 1 164 ? 5.698 -1.124 -18.439 1.00 66.25 164 PRO A CA 1
ATOM 1302 C C . PRO A 1 164 ? 5.777 0.354 -18.828 1.00 66.25 164 PRO A C 1
ATOM 1304 O O . PRO A 1 164 ? 4.961 0.854 -19.605 1.00 66.25 164 PRO A O 1
ATOM 1307 N N . VAL A 1 165 ? 6.742 1.064 -18.242 1.00 62.06 165 VAL A N 1
ATOM 1308 C CA . VAL A 1 165 ? 7.034 2.448 -18.609 1.00 62.06 165 VAL A CA 1
ATOM 1309 C C . VAL A 1 165 ? 7.716 2.384 -19.968 1.00 62.06 165 VAL A C 1
ATOM 1311 O O . VAL A 1 165 ? 8.867 1.963 -20.066 1.00 62.06 165 VAL A O 1
ATOM 1314 N N . ILE A 1 166 ? 6.980 2.728 -21.022 1.00 51.00 166 ILE A N 1
ATOM 1315 C CA . ILE A 1 166 ? 7.567 2.925 -22.346 1.00 51.00 166 ILE A CA 1
ATOM 1316 C C . ILE A 1 166 ? 8.372 4.238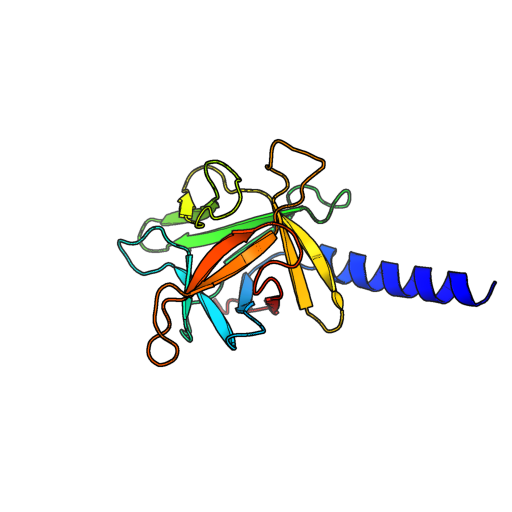 -22.261 1.00 51.00 166 ILE A C 1
ATOM 1318 O O . ILE A 1 166 ? 7.779 5.242 -21.854 1.00 51.00 166 ILE A O 1
ATOM 1322 N N . PRO A 1 167 ? 9.692 4.217 -22.536 1.00 50.50 167 PRO A N 1
ATOM 1323 C CA . PRO A 1 167 ? 10.568 5.389 -22.455 1.00 50.50 167 PRO A CA 1
ATOM 1324 C C . PRO A 1 167 ? 10.078 6.596 -23.259 1.00 50.50 167 PRO A C 1
ATOM 1326 O O . PRO A 1 167 ? 9.533 6.383 -24.366 1.00 50.50 167 PRO A O 1
#